Protein AF-A0A838QB36-F1 (afdb_monomer)

Solvent-accessible surface area (backbone atoms only — not comparable to full-atom values): 5461 Å² total; per-residue (Å²): 130,88,72,86,86,78,86,33,70,49,78,47,93,59,39,34,30,38,41,44,68,44,52,101,44,73,54,40,72,73,70,51,95,56,59,67,52,77,44,83,38,45,70,64,25,51,54,49,52,54,50,50,56,56,54,53,73,77,53,78,89,78,50,71,66,56,63,72,66,49,57,68,71,59,55,51,52,52,54,57,53,53,75,50,48,93,83,110

Sequence (88 aa):
QPARFHCKYLLVDDVWASVGSANLDNRSLSLNEEANLNVLDRRFVERHTRVFENDKKQSREITRTDWERRPVKEKIKGRLAFAFRSQM

pLDDT: mean 89.8, std 10.66, range [41.5, 97.88]

Mean predicted aligned error: 5.6 Å

Radius of gyration: 16.76 Å; Cα contacts (8 Å, |Δi|>4): 70; chains: 1; bounding box: 35×27×44 Å

Foldseek 3Di:
DDDPDQWDKDAPPLFKIKGWNAHPDPCSVPPDPIDIDIDGHNVVRVVVVVVVVVVVVVDDDQDPVNVVPDDPVVVVVVVVVVVCVVVD

Nearest PDB structures (foldseek):
  4ggj-assembly1_A  TM=8.647E-01  e=9.188E-02  Mus musculus
  6ehi-assembly5_J  TM=8.697E-01  e=9.809E-02  Helicobacter pylori
  4urj-assembly1_A  TM=8.632E-01  e=3.870E-01  Homo sapiens
  4urj-assembly2_C  TM=8.288E-01  e=4.131E-01  Homo sapiens
  4urj-assembly1_B-2  TM=7.248E-01  e=4.708E-01  Homo sapiens

Structure (mmCIF, N/CA/C/O backbone):
data_AF-A0A838QB36-F1
#
_entry.id   AF-A0A838QB36-F1
#
loop_
_atom_site.group_PDB
_atom_site.id
_atom_site.type_symbol
_atom_site.label_atom_id
_atom_site.label_alt_id
_atom_site.label_comp_id
_atom_site.label_asym_id
_atom_site.label_entity_id
_atom_site.label_seq_id
_atom_site.pdbx_PDB_ins_code
_atom_site.Cartn_x
_atom_site.Cartn_y
_atom_site.Cartn_z
_atom_site.occupancy
_atom_site.B_iso_or_equiv
_atom_site.auth_s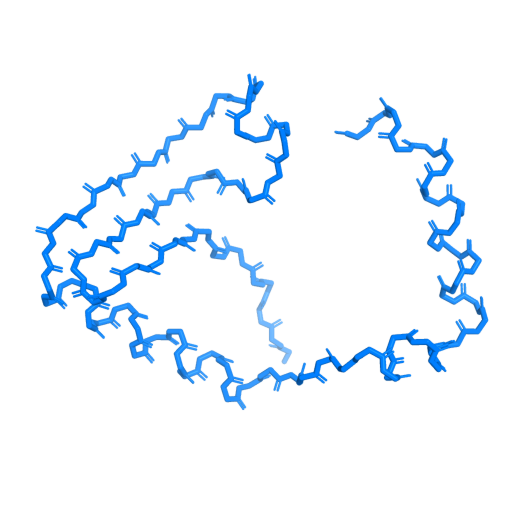eq_id
_atom_site.auth_comp_id
_atom_site.auth_asym_id
_atom_site.auth_atom_id
_atom_site.pdbx_PDB_model_num
ATOM 1 N N . GLN A 1 1 ? -7.001 -18.568 6.950 1.00 41.50 1 GLN A N 1
ATOM 2 C CA . GLN A 1 1 ? -6.316 -17.413 7.579 1.00 41.50 1 GLN A CA 1
ATOM 3 C C . GLN A 1 1 ? -5.749 -16.573 6.451 1.00 41.50 1 GLN A C 1
ATOM 5 O O . GLN A 1 1 ? -5.135 -17.194 5.589 1.00 41.50 1 GLN A O 1
ATOM 10 N N . PRO A 1 2 ? -5.933 -15.242 6.370 1.00 58.81 2 PRO A N 1
ATOM 11 C CA . PRO A 1 2 ? -5.174 -14.513 5.371 1.00 58.81 2 PRO A CA 1
ATOM 12 C C . PRO A 1 2 ? -3.698 -14.545 5.785 1.00 58.81 2 PRO A C 1
ATOM 14 O O . PRO A 1 2 ? -3.360 -14.379 6.961 1.00 58.81 2 PRO A O 1
ATOM 17 N N . ALA A 1 3 ? -2.833 -14.835 4.817 1.00 58.31 3 ALA A N 1
ATOM 18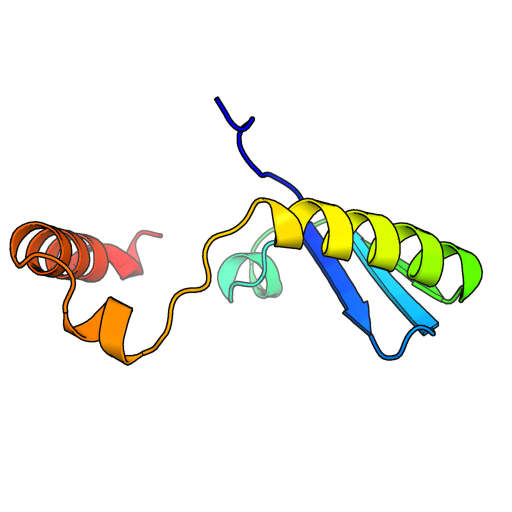 C CA . ALA A 1 3 ? -1.393 -14.705 4.956 1.00 58.31 3 ALA A CA 1
ATOM 19 C C . ALA A 1 3 ? -1.053 -13.263 5.370 1.00 58.31 3 ALA A C 1
ATOM 21 O O . ALA A 1 3 ? -1.759 -12.324 5.004 1.00 58.31 3 ALA A O 1
ATOM 22 N N . ARG A 1 4 ? 0.015 -13.075 6.153 1.00 70.06 4 ARG A N 1
ATOM 23 C CA . ARG A 1 4 ? 0.494 -11.738 6.535 1.00 70.06 4 ARG A CA 1
ATOM 24 C C . ARG A 1 4 ? 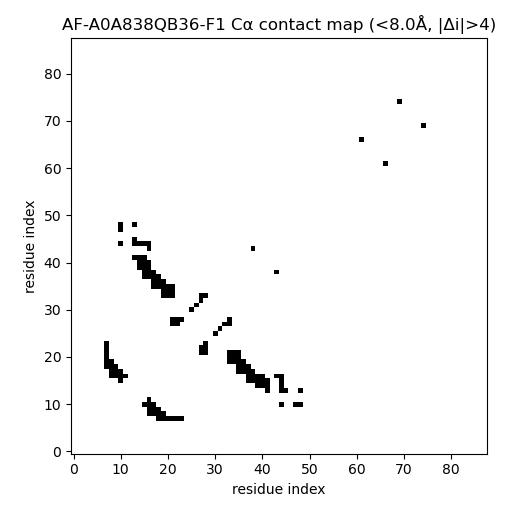0.694 -10.893 5.270 1.00 70.06 4 ARG A C 1
ATOM 26 O O . ARG A 1 4 ? 1.552 -11.224 4.455 1.00 70.06 4 ARG A O 1
ATOM 33 N N . PHE A 1 5 ? -0.087 -9.826 5.112 1.00 82.88 5 PHE A N 1
ATOM 34 C CA . PHE A 1 5 ? 0.049 -8.906 3.985 1.00 82.88 5 PHE A CA 1
ATOM 35 C C . PHE A 1 5 ? 1.351 -8.112 4.150 1.00 82.88 5 PHE A C 1
ATOM 37 O O . PHE A 1 5 ? 1.520 -7.394 5.134 1.00 82.88 5 PHE A O 1
ATOM 44 N N . HIS A 1 6 ? 2.296 -8.294 3.228 1.00 88.38 6 HIS A N 1
ATOM 45 C CA . HIS A 1 6 ? 3.631 -7.678 3.282 1.00 88.38 6 HIS A CA 1
ATOM 46 C C . HIS A 1 6 ? 4.012 -6.981 1.966 1.00 88.38 6 HIS A C 1
ATOM 48 O O . HIS A 1 6 ? 5.183 -6.681 1.720 1.00 88.38 6 HIS A O 1
ATOM 54 N N . CYS A 1 7 ? 3.022 -6.729 1.111 1.00 90.38 7 CYS A N 1
ATOM 55 C CA . CYS A 1 7 ? 3.201 -6.010 -0.138 1.00 90.38 7 CYS A CA 1
ATOM 56 C C . CYS A 1 7 ? 3.417 -4.519 0.130 1.00 90.38 7 CYS A C 1
ATOM 58 O O . CYS A 1 7 ? 2.695 -3.914 0.921 1.00 90.38 7 CYS A O 1
ATOM 60 N N . LYS A 1 8 ? 4.408 -3.940 -0.549 1.00 93.75 8 LYS A N 1
ATOM 61 C CA . LYS A 1 8 ? 4.745 -2.518 -0.490 1.00 93.75 8 LYS A CA 1
ATOM 62 C C . LYS A 1 8 ? 4.928 -2.042 -1.917 1.00 93.75 8 LYS A C 1
ATOM 64 O O . LYS A 1 8 ? 5.930 -2.343 -2.569 1.00 93.75 8 LYS A O 1
ATOM 69 N N . TYR A 1 9 ? 3.888 -1.409 -2.431 1.00 94.81 9 TYR A N 1
ATOM 70 C CA . TYR A 1 9 ? 3.903 -0.845 -3.763 1.00 94.81 9 TYR A CA 1
ATOM 71 C C . TYR A 1 9 ? 2.974 0.359 -3.856 1.00 94.81 9 TYR A C 1
ATOM 73 O O . TYR A 1 9 ? 2.014 0.479 -3.096 1.00 94.81 9 TYR A O 1
ATOM 81 N N . LEU A 1 10 ? 3.269 1.232 -4.810 1.00 95.38 10 LEU A N 1
ATOM 82 C CA . LEU A 1 10 ? 2.472 2.395 -5.172 1.00 95.38 10 LEU A CA 1
ATOM 83 C C . LEU A 1 10 ? 2.164 2.312 -6.667 1.00 95.38 10 LEU A C 1
ATOM 85 O O . LEU A 1 10 ? 3.072 2.053 -7.451 1.00 95.38 10 LEU A O 1
ATOM 89 N N . LEU A 1 11 ? 0.904 2.513 -7.049 1.00 96.62 11 LEU A N 1
ATOM 90 C CA . LEU A 1 11 ? 0.444 2.563 -8.440 1.00 96.62 11 LEU A CA 1
ATOM 91 C C . LEU A 1 11 ? -0.160 3.951 -8.686 1.00 96.62 11 LEU A C 1
ATOM 93 O O . LEU A 1 11 ? -0.958 4.405 -7.867 1.00 96.62 11 LEU A O 1
ATOM 97 N N . VAL A 1 12 ? 0.222 4.624 -9.775 1.00 96.81 12 VAL A N 1
ATOM 98 C CA . VAL A 1 12 ? -0.240 5.986 -10.107 1.00 96.81 12 VAL A CA 1
ATOM 99 C C . VAL A 1 12 ? -0.709 6.055 -11.558 1.00 96.81 12 VAL A C 1
ATOM 101 O O . VAL A 1 12 ? 0.033 5.680 -12.472 1.00 96.81 12 VAL A O 1
ATOM 104 N N . ASP A 1 13 ? -1.939 6.549 -11.738 1.00 92.56 13 ASP A N 1
ATOM 105 C CA . A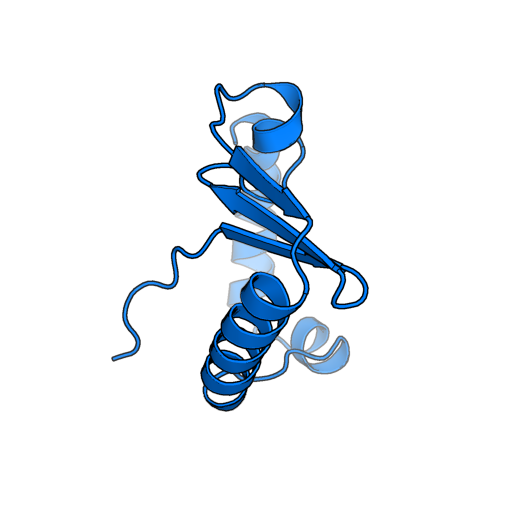SP A 1 13 ? -2.590 6.902 -13.011 1.00 92.56 13 ASP A CA 1
ATOM 106 C C . ASP A 1 13 ? -2.445 5.862 -14.138 1.00 92.56 13 ASP A C 1
ATOM 108 O O . ASP A 1 13 ? -2.360 6.212 -15.310 1.00 92.56 13 ASP A O 1
ATOM 112 N N . ASP A 1 14 ? -2.371 4.574 -13.793 1.00 94.50 14 ASP A N 1
ATOM 113 C CA . ASP A 1 14 ? -2.158 3.445 -14.713 1.00 94.50 14 ASP A CA 1
ATOM 114 C C . ASP A 1 14 ? -0.845 3.475 -15.527 1.00 94.50 14 ASP A C 1
ATOM 116 O O . ASP A 1 14 ? -0.660 2.668 -16.439 1.00 94.50 14 ASP A O 1
ATOM 120 N N . VAL A 1 15 ? 0.099 4.371 -15.214 1.00 96.75 15 VAL A N 1
ATOM 121 C CA . VAL A 1 15 ? 1.341 4.539 -15.999 1.00 96.75 15 VAL A CA 1
ATOM 122 C C . VAL A 1 15 ? 2.597 4.205 -15.207 1.00 96.75 15 VAL A C 1
ATOM 124 O O . VAL A 1 15 ? 3.575 3.733 -15.788 1.00 96.75 15 VAL A O 1
ATOM 127 N N . TRP A 1 16 ? 2.577 4.394 -13.890 1.00 97.88 16 TRP A N 1
ATOM 128 C CA . TRP A 1 16 ? 3.757 4.211 -13.056 1.00 97.88 16 TRP A CA 1
ATOM 129 C C . TRP A 1 16 ? 3.486 3.325 -11.843 1.00 97.88 16 TRP A C 1
ATOM 131 O O . TRP A 1 16 ? 2.452 3.438 -11.184 1.00 97.88 16 TRP A O 1
ATOM 141 N N . ALA A 1 17 ? 4.446 2.455 -11.541 1.00 97.31 17 ALA A N 1
ATOM 142 C CA . ALA A 1 17 ? 4.472 1.650 -10.333 1.00 97.31 17 ALA A CA 1
ATOM 143 C C . ALA A 1 17 ? 5.818 1.792 -9.617 1.00 97.31 17 ALA A C 1
ATOM 145 O O . ALA A 1 17 ? 6.868 1.764 -10.253 1.00 97.31 17 ALA A O 1
ATOM 146 N N . SER A 1 18 ? 5.794 1.852 -8.289 1.00 96.19 18 SER A N 1
ATOM 147 C CA . SER A 1 18 ? 6.967 1.650 -7.437 1.00 96.19 18 SER A CA 1
ATOM 148 C C . SER A 1 18 ? 6.745 0.395 -6.609 1.00 96.19 18 SER A C 1
ATOM 150 O O . SER A 1 18 ? 5.712 0.283 -5.954 1.00 96.19 18 SER A O 1
ATOM 152 N N . VAL A 1 19 ? 7.669 -0.562 -6.651 1.00 95.25 19 VAL A N 1
ATOM 153 C CA . VAL A 1 19 ? 7.594 -1.823 -5.895 1.00 95.25 19 VAL A CA 1
ATOM 154 C C . VAL A 1 19 ? 8.907 -2.036 -5.153 1.00 95.25 19 VAL A C 1
ATOM 156 O O . VAL A 1 19 ? 9.973 -1.847 -5.738 1.00 95.25 19 VAL A O 1
ATOM 159 N N . GLY A 1 20 ? 8.874 -2.430 -3.881 1.00 93.25 20 GLY A N 1
ATOM 160 C CA . GLY A 1 20 ? 10.123 -2.627 -3.146 1.00 93.25 20 GLY A CA 1
ATOM 161 C C . GLY A 1 20 ? 9.973 -2.836 -1.651 1.00 93.25 20 GLY A C 1
ATOM 162 O O . GLY A 1 20 ? 8.983 -3.404 -1.182 1.00 93.25 20 GLY A O 1
ATOM 163 N N . SER A 1 21 ? 10.995 -2.421 -0.907 1.00 93.00 21 SER A N 1
ATOM 164 C CA . SER A 1 21 ? 11.052 -2.573 0.548 1.00 93.00 21 SER A CA 1
ATOM 165 C C . SER A 1 21 ? 10.454 -1.390 1.315 1.00 93.00 21 SER A C 1
ATOM 167 O O . SER A 1 21 ? 10.031 -1.595 2.454 1.00 93.00 21 SER A O 1
ATOM 169 N N . ALA A 1 22 ? 10.335 -0.207 0.695 1.00 91.38 22 ALA A N 1
ATOM 170 C CA . ALA A 1 22 ? 9.907 0.998 1.401 1.00 91.38 22 ALA A CA 1
ATOM 171 C C . ALA A 1 22 ? 8.450 0.911 1.868 1.00 91.38 22 ALA A C 1
ATOM 173 O O . ALA A 1 22 ? 7.533 0.730 1.063 1.00 91.38 22 ALA A O 1
ATOM 174 N N . ASN A 1 23 ? 8.217 1.107 3.166 1.00 90.88 23 ASN A N 1
ATOM 175 C CA . ASN A 1 23 ? 6.870 1.360 3.673 1.00 90.88 23 ASN A CA 1
ATOM 176 C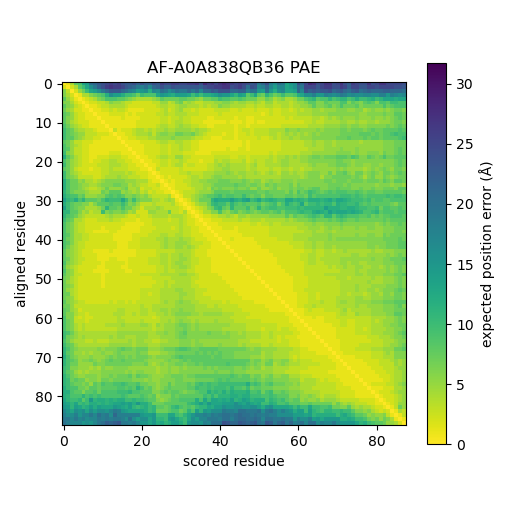 C . ASN A 1 23 ? 6.481 2.831 3.449 1.00 90.88 23 ASN A C 1
ATOM 178 O O . ASN A 1 23 ? 7.330 3.707 3.282 1.00 90.88 23 ASN A O 1
ATOM 182 N N . LEU A 1 24 ? 5.179 3.118 3.486 1.00 87.69 24 LEU A N 1
ATOM 183 C CA . LEU A 1 24 ? 4.660 4.480 3.350 1.00 87.69 24 LEU A CA 1
ATOM 184 C C . LEU A 1 24 ? 4.626 5.202 4.709 1.00 87.69 24 LEU A C 1
ATOM 186 O O . LEU A 1 24 ? 3.563 5.523 5.238 1.00 87.69 24 LEU A O 1
ATOM 190 N N . ASP A 1 25 ? 5.803 5.425 5.290 1.00 86.94 25 ASP A N 1
ATOM 191 C CA . ASP A 1 25 ? 5.990 6.177 6.531 1.00 86.94 25 ASP A CA 1
ATOM 192 C C . ASP A 1 25 ? 7.247 7.062 6.464 1.00 86.94 25 ASP A C 1
ATOM 194 O O . ASP A 1 25 ? 8.154 6.830 5.665 1.00 86.94 25 ASP A O 1
ATOM 198 N N . ASN A 1 26 ? 7.306 8.095 7.310 1.00 82.50 26 ASN A N 1
ATOM 199 C CA . ASN A 1 26 ? 8.3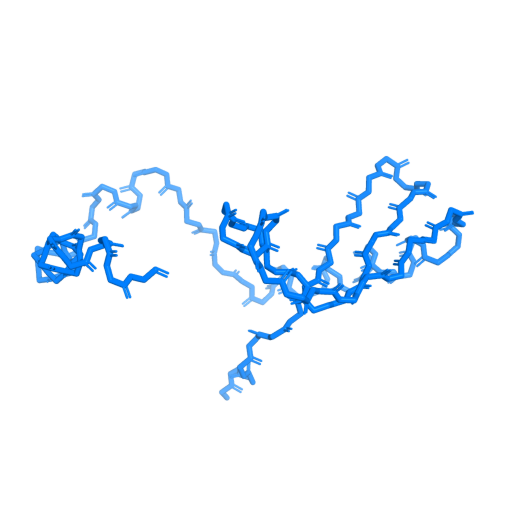89 9.085 7.274 1.00 82.50 26 ASN A CA 1
ATOM 200 C C . ASN A 1 26 ? 9.779 8.476 7.495 1.00 82.50 26 ASN A C 1
ATOM 202 O O . ASN A 1 26 ? 10.756 9.006 6.969 1.00 82.50 26 ASN A O 1
ATOM 206 N N . ARG A 1 27 ? 9.882 7.398 8.279 1.00 81.12 27 ARG A N 1
ATOM 207 C CA . ARG A 1 27 ? 11.158 6.760 8.602 1.00 81.12 27 ARG A CA 1
ATOM 208 C C . ARG A 1 27 ? 11.652 5.950 7.409 1.00 81.12 27 ARG A C 1
ATOM 210 O O . ARG A 1 27 ? 12.790 6.147 6.998 1.00 81.12 27 ARG A O 1
ATOM 217 N N . SER A 1 28 ? 10.794 5.128 6.809 1.00 83.12 28 SER A N 1
ATOM 218 C CA . SER A 1 28 ? 11.126 4.381 5.589 1.00 83.12 28 SER A CA 1
ATOM 219 C C . SER A 1 28 ? 11.510 5.320 4.437 1.00 83.12 28 SER A C 1
ATOM 221 O O . SER A 1 28 ? 12.466 5.058 3.721 1.00 83.12 28 SER A O 1
ATOM 223 N N . LEU A 1 29 ? 10.826 6.461 4.297 1.00 79.44 29 LEU A N 1
ATOM 224 C CA . LEU A 1 29 ? 11.103 7.424 3.223 1.00 79.44 29 LEU A CA 1
ATOM 225 C C . LEU A 1 29 ? 12.340 8.310 3.450 1.00 79.44 29 LEU A C 1
ATOM 227 O O . LEU A 1 29 ? 12.868 8.844 2.479 1.00 79.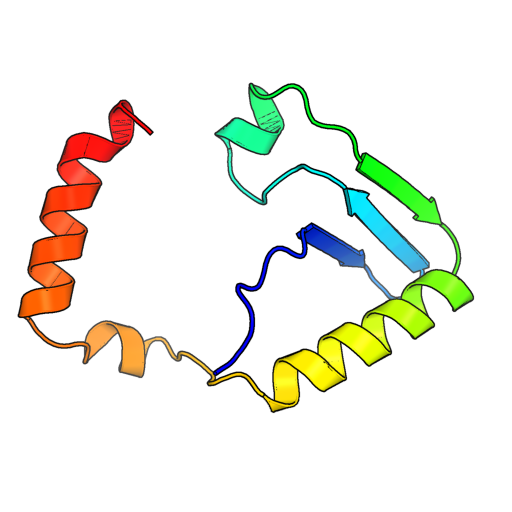44 29 LEU A O 1
ATOM 231 N N . SER A 1 30 ? 12.776 8.514 4.700 1.00 79.25 30 SER A N 1
ATOM 232 C CA . SER A 1 30 ? 13.837 9.493 5.021 1.00 79.25 30 SER A CA 1
ATOM 233 C C . SER A 1 30 ? 15.100 8.894 5.634 1.00 79.25 30 SER A C 1
ATOM 235 O O . SER A 1 30 ? 16.139 9.547 5.608 1.00 79.25 30 SER A O 1
ATOM 237 N N . LEU A 1 31 ? 15.010 7.720 6.264 1.00 74.62 31 LEU A N 1
ATOM 238 C CA . LEU A 1 31 ? 16.051 7.214 7.165 1.00 74.62 31 LEU A CA 1
ATOM 239 C C . LEU A 1 31 ? 16.479 5.775 6.874 1.00 74.62 31 LEU A C 1
ATOM 241 O O . LEU A 1 31 ? 17.634 5.441 7.124 1.00 74.62 31 LEU A O 1
ATOM 245 N N . ASN A 1 32 ? 15.576 4.916 6.403 1.00 83.81 32 ASN A N 1
ATOM 246 C CA . ASN A 1 32 ? 15.933 3.531 6.109 1.00 83.81 32 ASN A CA 1
ATOM 247 C C . ASN A 1 32 ? 16.657 3.413 4.763 1.00 83.81 32 ASN A C 1
ATOM 249 O O . ASN A 1 32 ? 16.382 4.147 3.814 1.00 83.81 32 ASN A O 1
ATOM 253 N N . GLU A 1 33 ? 17.529 2.412 4.665 1.00 82.00 33 GLU A N 1
ATOM 254 C CA . GLU A 1 33 ? 18.067 1.956 3.387 1.00 82.00 33 GLU A CA 1
ATOM 255 C C . GLU A 1 33 ? 17.013 1.100 2.679 1.00 82.00 33 GLU A C 1
ATOM 257 O O . GLU A 1 33 ? 16.876 -0.096 2.935 1.00 82.00 33 GLU A O 1
ATOM 262 N N . GLU A 1 34 ? 16.231 1.736 1.813 1.00 90.56 34 GLU A N 1
ATOM 263 C CA . GLU A 1 34 ? 15.184 1.074 1.042 1.00 90.56 34 GLU A CA 1
ATOM 264 C C . GLU A 1 34 ? 15.617 0.832 -0.409 1.00 90.56 34 GLU A C 1
ATOM 266 O O . GLU A 1 34 ? 16.314 1.642 -1.022 1.00 90.56 34 GLU A O 1
ATOM 271 N N . ALA A 1 35 ? 15.147 -0.269 -0.992 1.00 89.94 35 ALA A N 1
ATOM 272 C CA . ALA A 1 35 ? 15.341 -0.596 -2.396 1.00 89.94 35 ALA A CA 1
ATOM 273 C C . ALA A 1 35 ? 13.982 -0.705 -3.094 1.00 89.94 35 ALA A C 1
ATOM 275 O O . ALA A 1 35 ? 13.241 -1.673 -2.897 1.00 89.94 35 ALA A O 1
ATOM 276 N N . ASN A 1 36 ? 13.676 0.282 -3.940 1.00 92.69 36 ASN A N 1
ATOM 277 C CA . ASN A 1 36 ? 12.475 0.295 -4.770 1.00 92.69 36 ASN A CA 1
ATOM 278 C C . ASN A 1 36 ? 12.829 0.278 -6.257 1.00 92.69 36 ASN A C 1
ATOM 280 O O . ASN A 1 36 ? 13.701 1.014 -6.718 1.00 92.69 36 ASN A O 1
ATOM 284 N N . LEU A 1 37 ? 12.089 -0.523 -7.017 1.00 94.81 37 LEU A N 1
ATOM 285 C CA . LEU A 1 37 ? 12.085 -0.505 -8.470 1.00 94.81 37 LEU A CA 1
ATOM 286 C C . LEU A 1 37 ? 10.918 0.355 -8.956 1.00 94.81 37 LEU A C 1
ATOM 288 O O . LEU A 1 37 ? 9.756 0.061 -8.674 1.00 94.81 37 LEU A O 1
ATOM 292 N N . ASN A 1 38 ? 11.242 1.394 -9.720 1.00 96.50 38 ASN A N 1
ATOM 293 C CA . ASN A 1 38 ? 10.267 2.267 -10.360 1.00 96.50 38 ASN A CA 1
ATOM 294 C C . ASN A 1 38 ? 10.073 1.827 -11.813 1.00 96.50 38 ASN A C 1
ATOM 296 O O . ASN A 1 38 ? 11.030 1.785 -12.585 1.00 96.50 38 ASN A O 1
ATOM 300 N N . VAL A 1 39 ? 8.840 1.497 -12.179 1.00 97.56 39 VAL A N 1
ATOM 301 C CA . VAL A 1 39 ? 8.469 0.949 -13.484 1.00 97.56 39 VAL A CA 1
ATOM 302 C C . VAL A 1 39 ? 7.478 1.891 -14.154 1.00 97.56 39 VAL A C 1
ATOM 304 O O . VAL A 1 39 ? 6.375 2.096 -13.655 1.00 97.56 39 VAL A O 1
ATOM 307 N N . LEU A 1 40 ? 7.870 2.449 -15.300 1.00 97.75 40 LEU A N 1
ATOM 308 C CA . LEU A 1 40 ? 7.015 3.272 -16.156 1.00 97.75 40 LEU A CA 1
ATOM 309 C C . LEU A 1 40 ? 6.531 2.432 -17.347 1.00 97.75 40 LEU A C 1
ATOM 311 O O . LEU A 1 40 ? 7.067 2.528 -18.447 1.00 97.75 40 LEU A O 1
ATOM 315 N N . ASP A 1 41 ? 5.559 1.555 -17.104 1.00 97.75 41 ASP A N 1
ATOM 316 C CA . ASP A 1 41 ? 4.981 0.676 -18.124 1.00 97.75 41 ASP A CA 1
ATOM 317 C C . ASP A 1 41 ? 3.514 0.372 -17.806 1.00 97.75 41 ASP A C 1
ATOM 319 O O . ASP A 1 41 ? 3.192 -0.213 -16.770 1.00 97.75 41 ASP A O 1
ATOM 323 N N . ARG A 1 42 ? 2.615 0.726 -18.729 1.00 97.19 42 ARG A N 1
ATOM 324 C CA . ARG A 1 42 ? 1.166 0.576 -18.522 1.00 97.19 42 ARG A CA 1
ATOM 325 C C . ARG A 1 42 ? 0.747 -0.876 -18.310 1.00 97.19 42 ARG A C 1
ATOM 327 O O . ARG A 1 42 ? -0.061 -1.160 -17.434 1.00 97.19 42 ARG A O 1
ATOM 334 N N . ARG A 1 43 ? 1.327 -1.826 -19.053 1.00 97.38 43 ARG A N 1
ATOM 335 C CA . ARG A 1 43 ? 0.965 -3.251 -18.933 1.00 97.38 43 ARG A CA 1
ATOM 336 C C . ARG A 1 43 ? 1.379 -3.818 -17.577 1.00 97.38 43 ARG A C 1
ATOM 338 O O . ARG A 1 43 ? 0.662 -4.632 -16.989 1.00 97.38 43 ARG A O 1
ATOM 345 N N . PHE A 1 44 ? 2.537 -3.400 -17.073 1.00 96.88 44 PHE A N 1
ATOM 346 C CA . PHE A 1 44 ? 3.016 -3.754 -15.747 1.00 96.88 44 PHE A CA 1
ATOM 347 C C . PHE A 1 44 ? 2.076 -3.230 -14.662 1.00 96.88 44 PHE A C 1
ATOM 349 O O . PHE A 1 44 ? 1.714 -4.003 -13.767 1.00 96.88 44 PHE A O 1
ATOM 356 N N . VAL A 1 45 ? 1.667 -1.961 -14.764 1.00 97.81 45 VAL A N 1
ATOM 357 C CA . VAL A 1 45 ? 0.758 -1.314 -13.810 1.00 97.81 45 VAL A CA 1
ATOM 358 C C . VAL A 1 45 ? -0.615 -1.967 -13.851 1.00 97.81 45 VAL A C 1
ATOM 360 O O . VAL A 1 45 ? -1.070 -2.436 -12.817 1.00 97.81 45 VAL A O 1
ATOM 363 N N . GLU A 1 46 ? -1.219 -2.141 -15.029 1.00 97.56 46 GLU A N 1
ATOM 364 C CA . GLU A 1 46 ? -2.522 -2.802 -15.192 1.00 97.56 46 GLU A CA 1
ATOM 365 C C . GLU A 1 46 ? -2.565 -4.187 -14.530 1.00 97.56 46 GLU A C 1
ATOM 367 O O . GLU A 1 46 ? -3.542 -4.554 -13.871 1.00 97.56 46 GLU A O 1
ATOM 372 N N . ARG A 1 47 ? -1.497 -4.979 -14.684 1.00 96.75 47 ARG A N 1
ATOM 373 C CA . ARG A 1 47 ? -1.391 -6.292 -14.039 1.00 96.75 47 ARG A CA 1
ATOM 374 C C . ARG A 1 47 ? -1.363 -6.174 -12.514 1.00 96.75 47 ARG A C 1
ATOM 376 O O . ARG A 1 47 ? -2.030 -6.967 -11.854 1.00 96.75 47 ARG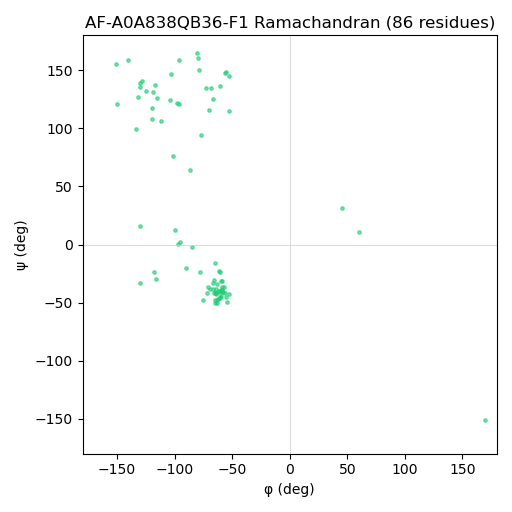 A O 1
ATOM 383 N N . HIS A 1 48 ? -0.629 -5.211 -11.960 1.00 96.38 48 HIS A N 1
ATOM 384 C CA . HIS A 1 48 ? -0.585 -4.985 -10.511 1.00 96.38 48 HIS A CA 1
ATOM 385 C C . HIS A 1 48 ? -1.896 -4.403 -9.978 1.00 96.38 48 HIS A C 1
ATOM 387 O O . HIS A 1 48 ? -2.353 -4.838 -8.925 1.00 96.38 48 HIS A O 1
ATOM 393 N N . THR A 1 49 ? -2.562 -3.523 -10.728 1.00 96.75 49 THR A N 1
ATOM 394 C CA . THR A 1 49 ? -3.894 -3.004 -10.391 1.00 96.75 49 THR A CA 1
ATOM 395 C C . THR A 1 49 ? -4.904 -4.145 -10.257 1.00 96.75 49 THR A C 1
ATOM 397 O O . THR A 1 49 ? -5.684 -4.173 -9.311 1.00 96.75 49 THR A O 1
ATOM 400 N N . ARG A 1 50 ? -4.857 -5.160 -11.133 1.00 96.50 50 ARG A N 1
ATOM 401 C CA . ARG A 1 50 ? -5.725 -6.350 -11.010 1.00 96.50 50 ARG A CA 1
ATOM 402 C C . ARG A 1 50 ? -5.442 -7.167 -9.749 1.00 96.50 50 ARG A C 1
ATOM 404 O O . ARG A 1 50 ? -6.383 -7.685 -9.151 1.00 96.50 50 ARG A O 1
ATOM 411 N N . VAL A 1 51 ? -4.172 -7.300 -9.355 1.00 94.44 51 VAL A N 1
ATOM 412 C CA . VAL A 1 51 ? -3.795 -7.963 -8.094 1.00 94.44 51 VAL A CA 1
ATOM 413 C C . VAL A 1 51 ? -4.357 -7.173 -6.913 1.00 94.44 51 VAL A C 1
ATOM 415 O O . VAL A 1 51 ? -5.091 -7.741 -6.109 1.00 94.44 51 VAL A O 1
ATOM 418 N N . PHE A 1 52 ? -4.120 -5.860 -6.881 1.00 94.31 52 PHE A N 1
ATOM 419 C CA . PHE A 1 52 ? -4.648 -4.964 -5.856 1.00 94.31 52 PHE A CA 1
ATOM 420 C C . PHE A 1 52 ? -6.175 -5.056 -5.725 1.00 94.31 52 PHE A C 1
ATOM 422 O O . PHE A 1 52 ? -6.691 -5.244 -4.626 1.00 94.31 52 PHE A O 1
ATOM 429 N N . GLU A 1 53 ? -6.915 -4.981 -6.833 1.00 95.50 53 GLU A N 1
ATOM 430 C CA . GLU A 1 53 ? -8.380 -5.053 -6.808 1.00 95.50 53 GLU A CA 1
ATOM 431 C C . GLU A 1 53 ? -8.894 -6.425 -6.345 1.00 95.50 53 GLU A C 1
ATOM 433 O O . GLU A 1 53 ? -9.946 -6.517 -5.711 1.00 95.50 53 GLU A O 1
ATOM 438 N N . ASN A 1 54 ? -8.161 -7.508 -6.612 1.00 94.31 54 ASN A N 1
ATOM 439 C CA . ASN A 1 54 ? -8.506 -8.824 -6.079 1.00 94.31 54 ASN A CA 1
ATOM 440 C C . ASN A 1 54 ? -8.241 -8.927 -4.573 1.00 94.31 54 ASN A C 1
ATOM 442 O O . ASN A 1 54 ? -9.095 -9.445 -3.851 1.00 94.31 54 ASN A O 1
ATOM 446 N N . ASP A 1 55 ? -7.124 -8.382 -4.090 1.00 92.44 55 ASP A N 1
ATOM 447 C CA . ASP A 1 55 ? -6.810 -8.326 -2.658 1.00 92.44 55 ASP A CA 1
ATOM 448 C C . ASP A 1 55 ? -7.833 -7.461 -1.906 1.00 92.44 55 ASP A C 1
ATOM 450 O O . ASP A 1 55 ? -8.344 -7.841 -0.849 1.00 92.44 55 ASP A O 1
ATOM 454 N N . LYS A 1 56 ? -8.218 -6.326 -2.496 1.00 93.56 56 LYS A N 1
ATOM 455 C CA . LYS A 1 56 ? -9.220 -5.403 -1.956 1.00 93.56 56 LYS A CA 1
ATOM 456 C C . LYS A 1 56 ? -10.584 -6.066 -1.756 1.00 93.56 56 LYS A C 1
ATOM 458 O O . LYS A 1 56 ? -11.226 -5.798 -0.742 1.00 93.56 56 LYS A O 1
ATOM 463 N N . LYS A 1 57 ? -11.010 -6.982 -2.637 1.00 95.12 57 LYS A N 1
ATOM 464 C CA . LYS A 1 57 ? -12.260 -7.761 -2.459 1.00 95.12 57 LYS A CA 1
ATOM 465 C C . LYS A 1 57 ? -12.257 -8.635 -1.203 1.00 95.12 57 LYS A C 1
ATOM 467 O O . LYS A 1 57 ? -13.324 -9.013 -0.734 1.00 95.12 57 LYS A O 1
ATOM 472 N N . GLN A 1 58 ? -11.081 -8.986 -0.684 1.00 92.38 58 GLN A N 1
ATOM 473 C CA . GLN A 1 58 ? -10.917 -9.756 0.554 1.00 92.38 58 GLN A CA 1
ATOM 474 C C . GLN A 1 58 ? -10.687 -8.858 1.780 1.00 92.38 58 GLN A C 1
ATOM 476 O O . GLN A 1 58 ? -10.474 -9.355 2.887 1.00 92.38 58 GLN A O 1
ATOM 481 N N . SER A 1 59 ? -10.710 -7.537 1.597 1.00 92.06 59 SER A N 1
ATOM 482 C CA . SER A 1 59 ? -10.509 -6.557 2.660 1.00 92.06 59 SER A CA 1
ATOM 483 C C . SER A 1 59 ? -11.840 -6.049 3.216 1.00 92.06 59 SER A C 1
ATOM 485 O O . SER A 1 59 ? -12.883 -6.120 2.567 1.00 92.06 59 SER A O 1
ATOM 487 N N . ARG A 1 60 ? -11.803 -5.519 4.442 1.00 92.69 60 ARG A N 1
ATOM 488 C CA . ARG A 1 60 ? -12.927 -4.789 5.032 1.00 92.69 60 ARG A CA 1
ATOM 489 C C . ARG A 1 60 ? -12.610 -3.304 4.994 1.00 92.69 60 ARG A C 1
ATOM 491 O O . ARG A 1 60 ? -11.608 -2.884 5.572 1.00 92.69 60 ARG A O 1
ATOM 498 N N . GLU A 1 61 ? -13.491 -2.520 4.387 1.00 95.25 61 GLU A N 1
ATOM 499 C CA . GLU A 1 61 ? -13.400 -1.065 4.449 1.00 95.25 61 GLU A CA 1
ATOM 500 C C . GLU A 1 61 ? -13.503 -0.579 5.903 1.00 95.25 61 GLU A C 1
ATOM 502 O O . GLU A 1 61 ? -14.315 -1.069 6.696 1.00 95.25 61 GLU A O 1
ATOM 507 N N . ILE A 1 62 ? -12.638 0.369 6.266 1.00 94.88 62 ILE A N 1
ATOM 508 C CA . ILE A 1 62 ? -12.674 1.050 7.558 1.00 94.88 62 ILE A CA 1
ATOM 509 C C . ILE A 1 62 ? -13.076 2.490 7.294 1.00 94.88 62 ILE A C 1
ATOM 511 O O . ILE A 1 62 ? -12.272 3.291 6.820 1.00 94.88 62 ILE A O 1
ATOM 515 N N . THR A 1 63 ? -14.312 2.826 7.643 1.00 97.25 63 THR A N 1
ATOM 516 C CA . THR A 1 63 ? -14.774 4.209 7.585 1.00 97.25 63 THR A CA 1
ATOM 517 C C . THR A 1 63 ? -14.310 4.984 8.816 1.00 97.25 63 THR A C 1
ATOM 519 O O . THR A 1 63 ? -13.938 4.424 9.856 1.00 97.25 63 THR A O 1
ATOM 522 N N . ARG A 1 64 ? -14.391 6.315 8.741 1.00 96.62 64 ARG A N 1
ATOM 523 C CA . ARG A 1 64 ? -14.153 7.180 9.902 1.00 96.62 64 ARG A CA 1
ATOM 524 C C . ARG A 1 64 ? -15.077 6.830 11.073 1.00 96.62 64 ARG A C 1
ATOM 526 O O . ARG A 1 64 ? -14.623 6.783 12.214 1.00 96.62 64 ARG A O 1
ATOM 533 N N . THR A 1 65 ? -16.350 6.555 10.800 1.00 97.31 65 THR A N 1
ATOM 534 C CA . THR A 1 65 ? -17.326 6.189 11.832 1.00 97.31 65 THR A CA 1
ATOM 535 C C . THR A 1 65 ? -16.972 4.858 12.492 1.00 97.31 65 THR A C 1
ATOM 537 O O . THR A 1 65 ? -17.034 4.765 13.718 1.00 97.31 65 THR A O 1
ATOM 540 N N . ASP A 1 66 ? -16.530 3.857 11.725 1.00 95.94 66 ASP A N 1
ATOM 541 C CA . ASP A 1 66 ? -16.048 2.585 12.284 1.00 95.94 66 ASP A CA 1
ATOM 542 C C . ASP A 1 66 ? -14.853 2.810 13.209 1.00 95.94 66 ASP A C 1
ATOM 544 O O . ASP A 1 66 ? -14.798 2.285 14.324 1.00 95.94 66 ASP A O 1
ATOM 548 N N . TRP A 1 67 ? -13.907 3.646 12.770 1.00 95.06 67 TRP A N 1
ATOM 549 C CA . TRP A 1 67 ? -12.734 3.996 13.559 1.00 95.06 67 TRP A CA 1
ATOM 550 C C . TRP A 1 67 ? -13.121 4.675 14.874 1.00 95.06 67 TRP A C 1
ATOM 552 O O . TRP A 1 67 ? -12.611 4.308 15.934 1.00 95.06 67 TRP A O 1
ATOM 562 N N . GLU A 1 68 ? -14.034 5.643 14.844 1.00 95.12 68 GLU A N 1
ATOM 563 C CA . GLU A 1 68 ? -14.509 6.352 16.035 1.00 95.12 68 GLU A CA 1
ATOM 564 C C . GLU A 1 68 ? -15.302 5.439 16.982 1.00 95.12 68 GLU A C 1
ATOM 566 O O . GLU A 1 68 ? -15.200 5.590 18.204 1.00 95.12 68 GLU A O 1
ATOM 571 N N . ARG A 1 69 ? -16.032 4.452 16.453 1.00 96.12 69 ARG A N 1
ATOM 572 C CA . ARG A 1 69 ? -16.829 3.486 17.230 1.00 96.12 69 ARG A CA 1
ATOM 573 C C . ARG A 1 69 ? -16.040 2.282 17.745 1.00 96.12 69 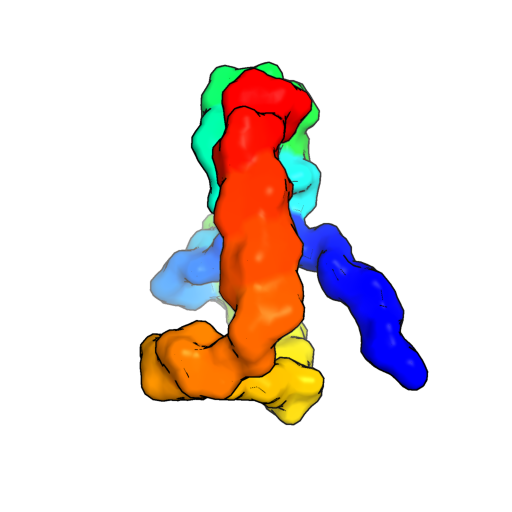ARG A C 1
ATOM 575 O O . ARG A 1 69 ? -16.602 1.479 18.487 1.00 96.12 69 ARG A O 1
ATOM 582 N N . ARG A 1 70 ? -14.746 2.168 17.425 1.00 96.12 70 ARG A N 1
ATOM 583 C CA . ARG A 1 70 ? -13.913 1.044 17.881 1.00 96.12 70 ARG A CA 1
ATOM 584 C C . ARG A 1 70 ? -13.914 0.887 19.417 1.00 96.12 70 ARG A C 1
ATOM 586 O O . ARG A 1 70 ? -13.999 1.898 20.131 1.00 96.12 70 ARG A O 1
ATOM 593 N N . PRO A 1 71 ? -13.777 -0.343 19.948 1.00 97.00 71 PRO A N 1
ATOM 594 C CA . PRO A 1 71 ? -13.829 -0.614 21.384 1.00 97.00 71 PRO A CA 1
ATOM 595 C C . PRO A 1 71 ? -12.877 0.253 22.219 1.00 97.00 71 PRO A C 1
ATOM 597 O O . PRO A 1 71 ? -11.742 0.532 21.830 1.00 97.00 71 PRO A O 1
ATOM 600 N N . VAL A 1 72 ? -13.301 0.621 23.434 1.00 95.31 72 VAL A N 1
ATOM 601 C CA . VAL A 1 72 ? -12.501 1.462 24.351 1.00 95.31 72 VAL A CA 1
ATOM 602 C C . VAL A 1 72 ? -11.132 0.841 24.651 1.00 95.31 72 VAL A C 1
ATOM 604 O O . VAL A 1 72 ? -10.131 1.553 24.704 1.00 95.31 72 VAL A O 1
ATOM 607 N N . LYS A 1 73 ? -11.059 -0.491 24.760 1.00 96.44 73 LYS A N 1
ATOM 608 C CA . LYS A 1 73 ? -9.796 -1.217 24.961 1.00 96.44 73 LYS A CA 1
ATOM 609 C C . LYS A 1 73 ? -8.788 -0.954 23.832 1.00 96.44 73 LYS A C 1
ATOM 611 O O . LYS A 1 73 ? -7.611 -0.747 24.114 1.00 96.44 73 LYS A O 1
ATOM 616 N N . GLU A 1 74 ? -9.230 -0.910 22.575 1.00 93.75 74 GLU A N 1
ATOM 617 C CA . GLU A 1 74 ? -8.361 -0.600 21.428 1.00 93.75 74 GLU A CA 1
ATOM 618 C C . GLU A 1 74 ? -7.916 0.862 21.431 1.00 93.75 74 GLU A C 1
ATOM 620 O O . GLU A 1 74 ? -6.758 1.162 21.143 1.00 93.75 74 GLU A O 1
ATOM 625 N N . LYS A 1 75 ? -8.807 1.783 21.822 1.00 93.94 75 LYS A N 1
ATOM 626 C CA . LYS A 1 75 ? -8.466 3.205 21.975 1.00 93.94 75 LYS A CA 1
ATOM 627 C C . LYS A 1 75 ? -7.374 3.413 23.026 1.00 93.94 75 LYS A C 1
ATOM 629 O O . LYS A 1 75 ? -6.426 4.150 22.765 1.00 93.94 75 LYS A O 1
ATOM 634 N N . ILE A 1 76 ? -7.483 2.757 24.184 1.00 95.69 76 ILE A N 1
ATOM 635 C CA . ILE A 1 76 ? -6.481 2.845 25.259 1.00 95.69 76 ILE A CA 1
ATOM 636 C C . ILE A 1 76 ? -5.145 2.255 24.798 1.00 95.69 76 ILE A C 1
ATOM 638 O O . ILE A 1 76 ? -4.123 2.924 24.926 1.00 95.69 76 ILE A O 1
ATOM 642 N N . LYS A 1 77 ? -5.149 1.057 24.194 1.00 94.25 77 LYS A N 1
ATOM 643 C CA . LYS A 1 77 ? -3.932 0.448 23.628 1.00 94.25 77 LYS A CA 1
ATOM 644 C C . LYS A 1 77 ? -3.244 1.374 22.624 1.00 94.25 77 LYS A C 1
ATOM 646 O O . LYS A 1 77 ? -2.038 1.566 22.712 1.00 94.25 77 LYS A O 1
ATOM 651 N N . GLY A 1 78 ? -4.010 1.987 21.719 1.00 90.00 78 GLY A N 1
ATOM 652 C CA . GLY A 1 78 ? -3.476 2.937 20.742 1.00 90.00 78 GLY A CA 1
ATOM 653 C C . GLY A 1 78 ? -2.839 4.171 21.388 1.00 90.00 78 GLY A C 1
ATOM 654 O O . GLY A 1 78 ? -1.769 4.592 20.965 1.00 90.00 78 GLY A O 1
ATOM 655 N N . ARG A 1 79 ? -3.451 4.724 22.445 1.00 90.94 79 ARG A N 1
ATOM 656 C CA . ARG A 1 79 ? -2.881 5.859 23.197 1.00 90.94 79 ARG A CA 1
ATOM 657 C C . ARG A 1 79 ? -1.589 5.487 23.921 1.00 90.94 79 ARG A C 1
ATOM 659 O O . ARG A 1 79 ? -0.645 6.267 23.894 1.00 90.94 79 ARG A O 1
ATOM 666 N N . LEU A 1 80 ? -1.541 4.301 24.528 1.00 92.75 80 LEU A N 1
ATOM 667 C CA . LEU A 1 80 ? -0.329 3.796 25.173 1.00 92.75 80 LEU A CA 1
ATOM 668 C C . LEU A 1 80 ? 0.793 3.595 24.152 1.00 92.75 80 LEU A C 1
ATOM 670 O O . LEU A 1 80 ? 1.887 4.096 24.364 1.00 92.75 80 LEU A O 1
ATOM 674 N N . ALA A 1 81 ? 0.514 2.948 23.016 1.00 88.69 81 ALA A N 1
ATOM 675 C CA . ALA A 1 81 ? 1.496 2.779 21.944 1.00 88.69 81 ALA A CA 1
ATOM 676 C C . ALA A 1 81 ? 1.998 4.128 21.398 1.00 88.69 81 ALA A C 1
ATOM 678 O O . ALA A 1 81 ? 3.188 4.290 21.147 1.00 88.69 81 ALA A O 1
ATOM 679 N N . PHE A 1 82 ? 1.109 5.119 21.268 1.00 85.81 82 PHE A N 1
ATOM 680 C CA . PHE A 1 82 ? 1.479 6.461 20.822 1.00 85.81 82 PHE A CA 1
ATOM 681 C C . PHE A 1 82 ? 2.442 7.170 21.784 1.00 85.81 82 PHE A C 1
ATOM 683 O O . PHE A 1 82 ? 3.319 7.895 21.326 1.00 85.81 82 PHE A O 1
ATOM 690 N N . ALA A 1 83 ? 2.333 6.941 23.096 1.00 86.00 83 ALA A N 1
ATOM 691 C CA . ALA A 1 83 ? 3.274 7.504 24.066 1.00 86.00 83 ALA A CA 1
ATOM 692 C C . ALA A 1 83 ? 4.723 7.030 23.830 1.00 86.00 83 ALA A C 1
ATOM 694 O O . ALA A 1 83 ? 5.661 7.739 24.176 1.00 86.00 83 ALA A O 1
ATOM 695 N N . PHE A 1 84 ? 4.904 5.878 23.177 1.00 82.44 84 PHE A N 1
ATOM 696 C CA . PHE A 1 84 ? 6.207 5.335 22.783 1.00 82.44 84 PHE A CA 1
ATOM 697 C C . PHE A 1 84 ? 6.556 5.599 21.311 1.00 82.44 84 PHE A C 1
ATOM 699 O O . PHE A 1 84 ? 7.511 5.023 20.796 1.00 82.44 84 PHE A O 1
ATOM 706 N N . ARG A 1 85 ? 5.811 6.472 20.615 1.00 77.75 85 ARG A N 1
ATOM 707 C CA . ARG A 1 85 ? 6.005 6.734 19.180 1.00 77.75 85 ARG A CA 1
ATOM 708 C C . ARG A 1 85 ? 7.409 7.235 18.846 1.00 77.75 85 ARG A C 1
ATOM 710 O O . ARG A 1 85 ? 7.883 6.936 17.766 1.00 77.75 85 ARG A O 1
ATOM 717 N N . SER A 1 86 ? 8.074 7.967 19.740 1.00 69.62 86 SER A N 1
ATOM 718 C CA . SER A 1 86 ? 9.439 8.460 19.499 1.00 69.62 86 SER A CA 1
ATOM 719 C C . SER A 1 86 ? 10.489 7.347 19.389 1.00 69.62 86 SER A C 1
ATOM 721 O O . SER A 1 86 ? 11.590 7.617 18.928 1.00 69.62 86 SER A O 1
ATOM 723 N N . GLN A 1 87 ? 10.162 6.126 19.829 1.00 62.31 87 GLN A N 1
ATOM 724 C CA . GLN A 1 87 ? 11.046 4.957 19.789 1.00 62.31 87 GLN A CA 1
ATOM 725 C C . GLN A 1 87 ? 10.785 4.045 18.573 1.00 62.31 87 GLN A C 1
ATOM 727 O O . GLN A 1 87 ? 11.442 3.011 18.443 1.00 62.31 87 GLN A O 1
ATOM 732 N N . MET A 1 88 ? 9.823 4.395 17.707 1.00 55.41 88 MET A N 1
ATOM 733 C CA . MET A 1 88 ? 9.464 3.678 16.473 1.00 55.41 88 MET A CA 1
ATOM 734 C C . MET A 1 88 ? 9.750 4.544 15.253 1.00 55.41 88 MET A C 1
ATOM 736 O O . MET A 1 88 ? 10.357 4.006 14.302 1.00 55.41 88 MET A O 1
#

Secondary structure (DSSP, 8-state):
--------EEEETTTEEEEES--SSHHHHHTS---EEEEE-HHHHHHHHHHHHHHHTTS----HHHHHHS-HHHHHHHHHHHHTGGG-